Protein AF-A0A5K1K2W6-F1 (afdb_monomer_lite)

Radius of gyration: 17.75 Å; chains: 1; bounding box: 31×35×52 Å

Foldseek 3Di:
DDDDDDPDDPDDDDDPPDDPCCVPQVCVCVDPPHDDDDQPDFPDADPPPRDGHTSVNVNVVVVVVVVCCCVPVVDDPPDD

Sequence (80 aa):
MTIFRSQGPPFVPPRDDMTLPQFILDDVGAERTRPVRPTHIPCLIDSETGKTVYLEELRARSHALARSMKARYRIGVGNV

Secondary structure (DSSP, 8-state):
-PPP--SSSPPPPPPSSS-HHHHHHS-TT--TTSPPPPTTS-SEE-TTT--EE-HHHHHHHHHHHHHHHHHHH---TT--

Organism: NCBI:txid34458

Structure (mmCIF, N/CA/C/O backbone):
data_AF-A0A5K1K2W6-F1
#
_entry.id   AF-A0A5K1K2W6-F1
#
loop_
_atom_site.group_PDB
_atom_site.id
_atom_site.type_symbol
_atom_site.label_atom_id
_atom_site.label_alt_id
_atom_site.label_comp_id
_atom_site.label_asym_id
_atom_site.label_entity_id
_atom_site.label_seq_id
_atom_site.pdbx_PDB_ins_code
_atom_site.Cartn_x
_atom_site.Cartn_y
_atom_site.Cartn_z
_atom_site.occupancy
_atom_site.B_iso_or_equiv
_atom_site.auth_seq_id
_atom_site.auth_comp_id
_atom_site.auth_asym_id
_atom_site.auth_atom_id
_atom_site.pdbx_PDB_model_num
ATOM 1 N N . MET A 1 1 ? -5.712 -19.579 -36.346 1.00 64.88 1 MET A N 1
ATOM 2 C CA . MET A 1 1 ? -5.912 -18.737 -35.148 1.00 64.88 1 MET A CA 1
ATOM 3 C C . MET A 1 1 ? -4.649 -17.908 -34.972 1.00 64.88 1 MET A C 1
ATOM 5 O O . MET A 1 1 ? -3.595 -18.495 -34.761 1.00 64.88 1 MET A O 1
ATOM 9 N N . THR A 1 2 ? -4.706 -16.595 -35.182 1.00 86.19 2 THR A N 1
ATOM 10 C CA . THR A 1 2 ? -3.499 -15.750 -35.156 1.00 86.19 2 THR A CA 1
ATOM 11 C C . THR A 1 2 ? -3.295 -15.219 -33.742 1.00 86.19 2 THR A C 1
ATOM 13 O O . THR A 1 2 ? -4.170 -14.540 -33.212 1.00 86.19 2 THR A O 1
ATOM 16 N N . ILE A 1 3 ? -2.169 -15.563 -33.115 1.00 90.06 3 ILE A N 1
ATOM 17 C CA . ILE A 1 3 ? -1.810 -15.081 -31.776 1.00 90.06 3 ILE A CA 1
ATOM 18 C C . ILE A 1 3 ? -1.006 -13.793 -31.939 1.00 90.06 3 ILE A C 1
ATOM 20 O O . ILE A 1 3 ? 0.091 -13.811 -32.496 1.00 90.06 3 ILE A O 1
ATOM 24 N N . PHE A 1 4 ? -1.542 -12.684 -31.436 1.00 91.50 4 PHE A N 1
ATOM 25 C CA . PHE A 1 4 ? -0.827 -11.412 -31.379 1.00 91.50 4 PHE A CA 1
ATOM 26 C C . PHE A 1 4 ? 0.156 -11.401 -30.204 1.00 91.50 4 PHE A C 1
ATOM 28 O O . PHE A 1 4 ? -0.129 -11.943 -29.136 1.00 91.50 4 PHE A O 1
ATOM 35 N N . ARG A 1 5 ? 1.323 -10.782 -30.403 1.00 90.06 5 ARG A N 1
ATOM 36 C CA . ARG A 1 5 ? 2.360 -10.607 -29.375 1.00 90.06 5 ARG A CA 1
ATOM 37 C C . ARG A 1 5 ? 2.722 -9.131 -29.235 1.00 90.06 5 ARG A C 1
ATOM 39 O O . ARG A 1 5 ? 2.572 -8.364 -30.188 1.00 90.06 5 ARG A O 1
ATOM 46 N N . SER A 1 6 ? 3.199 -8.759 -28.047 1.00 90.50 6 SER A N 1
ATOM 47 C CA . SER A 1 6 ? 3.742 -7.423 -27.784 1.00 90.50 6 SER A CA 1
ATOM 48 C C . SER A 1 6 ? 4.891 -7.113 -28.747 1.00 90.50 6 SER A C 1
ATOM 50 O O . SER A 1 6 ? 5.713 -7.984 -29.023 1.00 90.50 6 SER A O 1
ATOM 52 N N . GLN A 1 7 ? 4.939 -5.873 -29.234 1.00 93.31 7 GLN A N 1
ATOM 53 C CA . GLN A 1 7 ? 6.050 -5.341 -30.035 1.00 93.31 7 GLN A CA 1
ATOM 54 C C . GLN A 1 7 ? 7.154 -4.719 -29.161 1.00 93.31 7 GLN A C 1
ATOM 56 O O . GLN A 1 7 ? 8.164 -4.251 -29.678 1.00 93.31 7 GLN A O 1
ATOM 61 N N . GLY A 1 8 ? 6.948 -4.661 -27.840 1.00 89.81 8 GLY A N 1
ATOM 62 C CA . GLY A 1 8 ? 7.950 -4.176 -26.897 1.00 89.81 8 GLY A CA 1
ATOM 63 C C . GLY A 1 8 ? 9.080 -5.186 -26.661 1.00 89.81 8 GLY A C 1
ATOM 64 O O . GLY A 1 8 ? 9.019 -6.318 -27.151 1.00 89.81 8 GLY A O 1
ATOM 65 N N . PRO A 1 9 ? 10.103 -4.799 -25.878 1.00 86.00 9 PRO A N 1
ATOM 66 C CA . PRO A 1 9 ? 11.141 -5.719 -25.429 1.00 86.00 9 PRO A CA 1
ATOM 67 C C . PRO A 1 9 ? 10.547 -6.980 -24.779 1.00 86.00 9 PRO A C 1
ATOM 69 O O . PRO A 1 9 ? 9.448 -6.910 -24.214 1.00 86.00 9 PRO A O 1
ATOM 72 N N . PRO A 1 10 ? 11.261 -8.122 -24.822 1.00 84.44 10 PRO A N 1
ATOM 73 C CA . PRO A 1 10 ? 10.824 -9.342 -24.159 1.00 84.44 10 PRO A CA 1
ATOM 74 C C . PRO A 1 10 ? 10.458 -9.070 -22.701 1.00 84.44 10 PRO A C 1
ATOM 76 O O . PRO A 1 10 ? 11.243 -8.499 -21.946 1.00 84.44 10 PRO A O 1
ATOM 79 N N . PHE A 1 11 ? 9.243 -9.465 -22.327 1.00 82.94 11 PHE A N 1
ATOM 80 C CA . PHE A 1 11 ? 8.756 -9.335 -20.964 1.00 82.94 11 PHE A CA 1
ATOM 81 C C . PHE A 1 11 ? 9.637 -10.159 -20.026 1.00 82.94 11 PHE A C 1
ATOM 83 O O . PHE A 1 11 ? 9.783 -11.368 -20.219 1.00 82.94 11 PHE A O 1
ATOM 90 N N . VAL A 1 12 ? 10.210 -9.507 -19.017 1.00 81.88 12 VAL A N 1
ATOM 91 C CA . VAL A 1 12 ? 10.855 -10.205 -17.908 1.00 81.88 12 VAL A CA 1
ATOM 92 C C . VAL A 1 12 ? 9.744 -10.619 -16.945 1.00 81.88 12 VAL A C 1
ATOM 94 O O . VAL A 1 12 ? 9.006 -9.750 -16.474 1.00 81.88 12 VAL A O 1
ATOM 97 N N . PRO A 1 13 ? 9.546 -11.926 -16.704 1.00 80.69 13 PRO A N 1
ATOM 98 C CA . PRO A 1 13 ? 8.490 -12.370 -15.815 1.00 80.69 13 PRO A CA 1
ATOM 99 C C . PRO A 1 13 ? 8.788 -11.916 -14.382 1.00 80.69 13 PRO A C 1
ATOM 101 O O . PRO A 1 13 ? 9.932 -12.028 -13.934 1.00 80.69 13 PRO A O 1
ATOM 104 N N . PRO A 1 14 ? 7.775 -11.435 -13.641 1.00 77.12 14 PRO A N 1
ATOM 105 C CA . PRO A 1 14 ? 7.938 -11.182 -12.224 1.00 77.12 14 PRO A CA 1
ATOM 106 C C . PRO A 1 14 ? 8.223 -12.499 -11.507 1.00 77.12 14 PRO A C 1
ATOM 108 O O . PRO A 1 14 ? 7.844 -13.582 -11.959 1.00 77.12 14 PRO A O 1
ATOM 111 N N . ARG A 1 15 ? 8.862 -12.385 -10.349 1.00 81.12 15 ARG A N 1
ATOM 112 C CA . ARG A 1 15 ? 9.041 -13.505 -9.431 1.00 81.12 15 ARG A CA 1
ATOM 113 C C . ARG A 1 15 ? 7.686 -14.037 -8.963 1.00 81.12 15 ARG A C 1
ATOM 115 O O . ARG A 1 15 ? 6.799 -13.260 -8.615 1.00 81.12 15 ARG A O 1
ATOM 122 N N . ASP A 1 16 ? 7.554 -15.355 -8.929 1.00 87.19 16 ASP A N 1
ATOM 123 C CA . ASP A 1 16 ? 6.356 -16.089 -8.509 1.00 87.19 16 ASP A CA 1
ATOM 124 C C . ASP A 1 16 ? 6.457 -16.636 -7.072 1.00 87.19 16 ASP A C 1
ATOM 126 O O . ASP A 1 16 ? 5.476 -17.129 -6.519 1.00 87.19 16 ASP A O 1
ATOM 130 N N . ASP A 1 17 ? 7.620 -16.490 -6.435 1.00 90.19 17 ASP A N 1
ATOM 131 C CA . ASP A 1 17 ? 7.936 -16.971 -5.088 1.00 90.19 17 ASP A CA 1
ATOM 132 C C . ASP A 1 17 ? 7.679 -15.936 -3.975 1.00 90.19 17 ASP A C 1
ATOM 134 O O . ASP A 1 17 ? 8.201 -16.058 -2.865 1.00 90.19 17 ASP A O 1
ATOM 138 N N . MET A 1 18 ? 6.869 -14.908 -4.248 1.00 87.94 18 MET A N 1
ATOM 139 C CA . MET A 1 18 ? 6.555 -13.839 -3.296 1.00 87.94 18 MET A CA 1
ATOM 140 C C . MET A 1 18 ? 5.071 -13.483 -3.260 1.00 87.94 18 MET A C 1
ATOM 142 O O . MET A 1 18 ? 4.329 -13.638 -4.227 1.00 87.94 18 MET A O 1
ATOM 146 N N . THR A 1 19 ? 4.632 -12.957 -2.119 1.00 88.12 19 THR A N 1
ATOM 147 C CA . THR A 1 19 ? 3.260 -12.466 -1.956 1.00 88.12 19 THR A CA 1
ATOM 148 C C . THR A 1 19 ? 3.081 -11.084 -2.593 1.00 88.12 19 THR A C 1
ATOM 150 O O . THR A 1 19 ? 4.026 -10.298 -2.673 1.00 88.12 19 THR A O 1
ATOM 153 N N . LEU A 1 20 ? 1.848 -10.734 -2.981 1.00 87.31 20 LEU A N 1
ATOM 154 C CA . LEU A 1 20 ? 1.542 -9.398 -3.517 1.00 87.31 20 LEU A CA 1
ATOM 155 C C . LEU A 1 20 ? 1.949 -8.250 -2.571 1.00 87.31 20 LEU A C 1
ATOM 157 O O . LEU A 1 20 ? 2.532 -7.283 -3.058 1.00 87.31 20 LEU A O 1
ATOM 161 N N . PRO A 1 21 ? 1.720 -8.320 -1.240 1.00 89.69 21 PRO A N 1
ATOM 162 C CA . PRO A 1 21 ? 2.211 -7.286 -0.333 1.00 89.69 21 PRO A CA 1
ATOM 163 C C . PRO A 1 21 ? 3.736 -7.128 -0.365 1.00 89.69 21 PRO A C 1
ATOM 165 O O . PRO A 1 21 ? 4.207 -5.997 -0.382 1.00 89.69 21 PRO A O 1
ATOM 168 N N . GLN A 1 22 ? 4.498 -8.226 -0.439 1.00 87.62 22 GLN A N 1
ATOM 169 C CA . GLN A 1 22 ? 5.962 -8.167 -0.550 1.00 87.62 22 GLN A CA 1
ATOM 170 C C . GLN A 1 22 ? 6.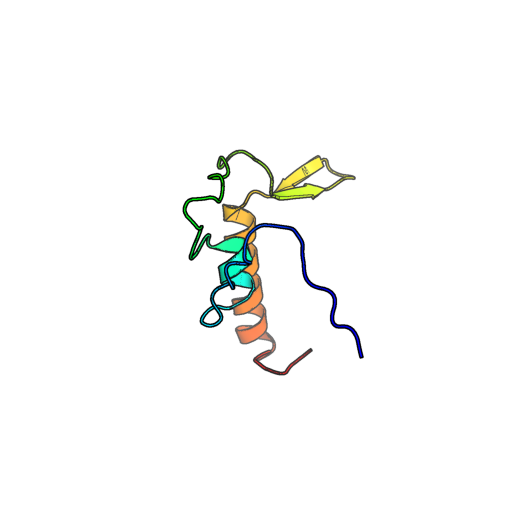402 -7.536 -1.876 1.00 87.62 22 GLN A C 1
ATOM 172 O O . GLN A 1 22 ? 7.269 -6.665 -1.884 1.00 87.62 22 GLN A O 1
ATOM 177 N N . PHE A 1 23 ? 5.763 -7.918 -2.986 1.00 85.38 23 PHE A N 1
ATOM 178 C CA . PHE A 1 23 ? 6.046 -7.350 -4.307 1.00 85.38 23 PHE A CA 1
ATOM 179 C C . PHE A 1 23 ? 5.777 -5.837 -4.363 1.00 85.38 23 PHE A C 1
ATOM 181 O O . PHE A 1 23 ? 6.560 -5.075 -4.925 1.00 85.38 23 PHE A O 1
ATOM 188 N N . ILE A 1 24 ? 4.669 -5.384 -3.768 1.00 87.12 24 ILE A N 1
ATOM 189 C CA . ILE A 1 24 ? 4.234 -3.983 -3.842 1.00 87.12 24 ILE A CA 1
ATOM 190 C C . ILE A 1 24 ? 4.980 -3.099 -2.832 1.00 87.12 24 ILE A C 1
ATOM 192 O O . ILE A 1 24 ? 5.333 -1.966 -3.165 1.00 87.12 24 ILE A O 1
ATOM 196 N N . LEU A 1 25 ? 5.183 -3.578 -1.599 1.00 89.31 25 LEU A N 1
ATOM 197 C CA . LEU A 1 25 ? 5.621 -2.742 -0.475 1.00 89.31 25 LEU A CA 1
ATOM 198 C C . LEU A 1 25 ? 7.101 -2.889 -0.135 1.00 89.31 25 LEU A C 1
ATOM 200 O O . LEU A 1 25 ? 7.683 -1.932 0.374 1.00 89.31 25 LEU A O 1
ATOM 204 N N . ASP A 1 26 ? 7.714 -4.047 -0.375 1.00 83.50 26 ASP A N 1
ATOM 205 C CA . ASP A 1 26 ? 9.021 -4.379 0.208 1.00 83.50 26 ASP A CA 1
ATOM 206 C C . ASP A 1 26 ? 10.193 -4.221 -0.771 1.00 83.50 26 ASP A C 1
ATOM 208 O O . ASP A 1 26 ? 11.332 -4.503 -0.409 1.00 83.50 26 ASP A O 1
ATOM 212 N N . ASP A 1 27 ? 9.924 -3.728 -1.988 1.00 72.88 27 ASP A N 1
ATOM 213 C CA . ASP A 1 27 ? 10.905 -3.545 -3.076 1.00 72.88 27 ASP A CA 1
AT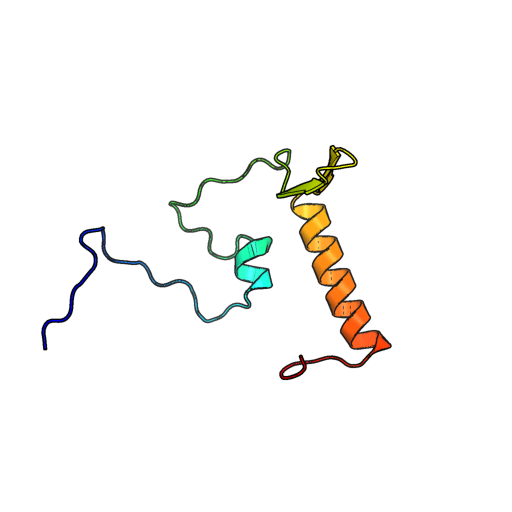OM 214 C C . ASP A 1 27 ? 11.754 -4.812 -3.330 1.00 72.88 27 ASP A C 1
ATOM 216 O O . ASP A 1 27 ? 12.882 -4.771 -3.828 1.00 72.88 27 ASP A O 1
ATOM 220 N N . VAL A 1 28 ? 11.199 -5.974 -2.960 1.00 64.69 28 VAL A N 1
ATOM 221 C CA . VAL A 1 28 ? 11.855 -7.274 -3.061 1.00 64.69 28 VAL A CA 1
ATOM 222 C C . VAL A 1 28 ? 11.942 -7.623 -4.535 1.00 64.69 28 VAL A C 1
ATOM 224 O O . VAL A 1 28 ? 10.940 -7.916 -5.180 1.00 64.69 28 VAL A O 1
ATOM 227 N N . GLY A 1 29 ? 13.157 -7.594 -5.075 1.00 60.47 29 GLY A N 1
ATOM 228 C CA . GLY A 1 29 ? 13.368 -7.832 -6.497 1.00 60.47 29 GLY A CA 1
ATOM 229 C C . GLY A 1 29 ? 13.130 -6.599 -7.359 1.00 60.47 29 GLY A C 1
ATOM 230 O O . GLY A 1 29 ? 12.780 -6.767 -8.523 1.00 60.47 29 GLY A O 1
ATOM 231 N N . ALA A 1 30 ? 13.345 -5.389 -6.823 1.00 61.34 30 ALA A N 1
ATOM 232 C CA . ALA A 1 30 ? 13.588 -4.208 -7.642 1.00 61.34 30 ALA A CA 1
ATOM 233 C C . ALA A 1 30 ? 14.658 -4.540 -8.690 1.00 61.34 30 ALA A C 1
ATOM 235 O O . ALA A 1 30 ? 15.857 -4.603 -8.406 1.00 61.34 30 ALA A O 1
ATOM 236 N N . GLU A 1 31 ? 14.200 -4.841 -9.903 1.00 62.72 31 GLU A N 1
ATOM 237 C CA . GLU A 1 31 ? 15.058 -5.028 -11.057 1.00 62.72 31 GLU A CA 1
ATOM 238 C C . GLU A 1 31 ? 15.949 -3.800 -11.204 1.00 62.72 31 GLU A C 1
ATOM 240 O O . GLU A 1 31 ? 15.564 -2.689 -10.839 1.00 62.72 31 GLU A O 1
ATOM 245 N N . ARG A 1 32 ? 17.139 -3.977 -11.787 1.00 61.69 32 ARG A N 1
ATOM 246 C CA . ARG A 1 32 ? 18.098 -2.879 -12.016 1.00 61.69 32 ARG A CA 1
ATOM 247 C C . ARG A 1 32 ? 17.489 -1.674 -12.754 1.00 61.69 32 ARG A C 1
ATOM 249 O O . ARG A 1 32 ? 18.085 -0.605 -12.768 1.00 61.69 32 ARG A O 1
ATOM 256 N N . THR A 1 33 ? 16.339 -1.862 -13.394 1.00 68.62 33 THR A N 1
ATOM 257 C CA . THR A 1 33 ? 15.576 -0.874 -14.157 1.00 68.62 33 THR A CA 1
ATOM 258 C C . THR A 1 33 ? 14.544 -0.103 -13.329 1.00 68.62 33 THR A C 1
ATOM 260 O O . THR A 1 33 ? 14.049 0.917 -13.808 1.00 68.62 33 THR A O 1
ATOM 263 N N . ARG A 1 34 ? 14.199 -0.546 -12.112 1.00 73.06 34 ARG A N 1
ATOM 264 C CA . ARG A 1 34 ? 13.218 0.131 -11.258 1.00 73.06 34 ARG A CA 1
ATOM 265 C C . ARG A 1 34 ? 13.866 1.349 -10.586 1.00 73.06 34 ARG A C 1
ATOM 267 O O . ARG A 1 34 ? 14.853 1.191 -9.869 1.00 73.06 34 ARG A O 1
ATOM 274 N N . PRO A 1 35 ? 13.324 2.565 -10.769 1.00 78.06 35 PRO A N 1
ATOM 275 C CA . PRO A 1 35 ? 13.828 3.738 -10.071 1.00 78.06 35 PRO A CA 1
ATOM 276 C C . PRO A 1 35 ? 13.639 3.602 -8.560 1.00 78.06 35 PRO A C 1
ATOM 278 O O . PRO A 1 35 ? 12.553 3.247 -8.093 1.00 78.06 35 PRO A O 1
ATOM 281 N N . VAL A 1 36 ? 14.674 3.950 -7.796 1.00 81.38 36 VAL A N 1
ATOM 282 C CA . VAL A 1 36 ? 14.575 4.039 -6.336 1.00 81.38 36 VAL A CA 1
ATOM 283 C C . VAL A 1 36 ? 13.667 5.215 -5.984 1.00 81.38 36 VAL A C 1
ATOM 285 O O . VAL A 1 36 ? 13.958 6.366 -6.316 1.00 81.38 36 VAL A O 1
ATOM 288 N N . ARG A 1 37 ? 12.550 4.930 -5.310 1.00 81.88 37 ARG A N 1
ATOM 289 C CA . ARG A 1 37 ? 11.619 5.961 -4.842 1.00 81.88 37 ARG A CA 1
ATOM 290 C C . ARG A 1 37 ? 12.248 6.729 -3.666 1.00 81.88 37 ARG A C 1
ATOM 292 O O . ARG A 1 37 ? 12.623 6.096 -2.679 1.00 81.88 37 ARG A O 1
ATOM 299 N N . PRO A 1 38 ? 12.291 8.073 -3.696 1.00 88.69 38 PRO A N 1
ATOM 300 C CA . PRO A 1 38 ? 12.694 8.850 -2.530 1.00 88.69 38 PRO A CA 1
ATOM 301 C C . PRO A 1 38 ? 11.700 8.686 -1.371 1.00 88.69 38 PRO A C 1
ATOM 303 O O . PRO A 1 38 ? 10.485 8.695 -1.570 1.00 88.69 38 PRO A O 1
ATOM 306 N N . THR A 1 39 ? 12.210 8.589 -0.144 1.00 88.00 39 THR A N 1
ATOM 307 C CA . THR A 1 39 ? 11.410 8.316 1.067 1.00 88.00 39 THR A CA 1
ATOM 308 C C . THR A 1 39 ? 10.367 9.389 1.387 1.00 88.00 39 THR A C 1
ATOM 310 O O . THR A 1 39 ? 9.343 9.085 1.990 1.00 88.00 39 THR A O 1
ATOM 313 N N . HIS A 1 40 ? 10.592 10.628 0.950 1.00 90.44 40 HIS A N 1
ATOM 314 C CA . HIS A 1 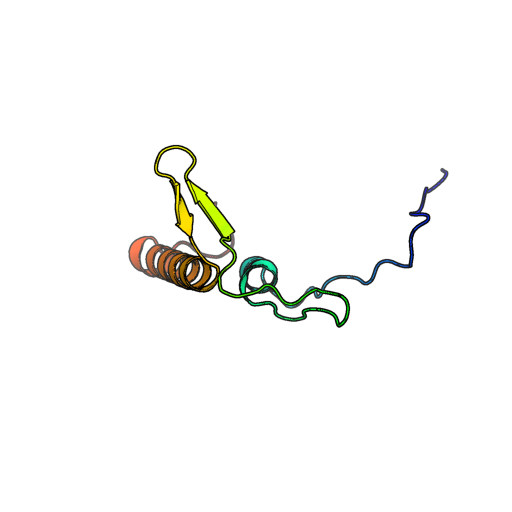40 ? 9.702 11.768 1.182 1.00 90.44 40 HIS A CA 1
ATOM 315 C C . HIS A 1 40 ? 8.527 11.855 0.193 1.00 90.44 40 HIS A C 1
ATOM 317 O O . HIS A 1 40 ? 7.726 12.782 0.281 1.00 90.44 40 HIS A O 1
ATOM 323 N N . ILE A 1 41 ? 8.417 10.930 -0.768 1.00 93.69 41 ILE A N 1
ATOM 324 C CA . ILE A 1 41 ? 7.322 10.934 -1.743 1.00 93.69 41 ILE A CA 1
ATOM 325 C C . ILE A 1 41 ? 6.134 10.137 -1.186 1.00 93.69 41 ILE A C 1
ATOM 327 O O . ILE A 1 41 ? 6.285 8.935 -0.926 1.00 93.69 41 ILE A O 1
ATOM 331 N N . PRO A 1 42 ? 4.945 10.752 -1.035 1.00 95.31 42 PRO A N 1
ATOM 332 C CA . PRO A 1 42 ? 3.782 10.066 -0.489 1.00 95.31 42 PRO A CA 1
ATOM 333 C C . PRO A 1 42 ? 3.323 8.908 -1.387 1.00 95.31 42 PRO A C 1
ATOM 335 O O . PRO A 1 42 ? 3.469 8.919 -2.613 1.00 95.31 42 PRO A O 1
ATOM 338 N N . CYS A 1 43 ? 2.767 7.876 -0.758 1.00 94.00 43 CYS A N 1
ATOM 339 C CA . CYS A 1 43 ? 2.116 6.754 -1.430 1.00 94.00 43 CYS A CA 1
ATOM 340 C C . CYS A 1 43 ? 0.620 7.009 -1.602 1.00 94.00 43 CYS A C 1
ATOM 342 O O . CYS A 1 43 ? 0.082 6.729 -2.668 1.00 94.00 43 CYS A O 1
ATOM 344 N N . LEU A 1 44 ? -0.028 7.540 -0.564 1.00 96.75 44 LEU A N 1
ATOM 345 C CA . LEU A 1 44 ? -1.446 7.891 -0.567 1.00 96.75 44 LEU A CA 1
ATOM 346 C C . LEU A 1 44 ? -1.605 9.325 -0.062 1.00 96.75 44 LEU A C 1
ATOM 348 O O . LEU A 1 44 ? -0.863 9.758 0.822 1.00 96.75 44 LEU A O 1
ATOM 352 N N . ILE A 1 45 ? -2.575 10.038 -0.626 1.00 97.88 45 ILE A N 1
ATOM 353 C CA . ILE A 1 45 ? -2.971 11.378 -0.197 1.00 97.88 45 ILE A CA 1
ATOM 354 C C . ILE A 1 45 ? -4.489 11.364 -0.073 1.00 97.88 45 ILE A C 1
ATOM 356 O O . ILE A 1 45 ? -5.186 11.039 -1.032 1.00 97.88 45 ILE A O 1
ATOM 360 N N . ASP A 1 46 ? -4.986 11.673 1.115 1.00 97.69 46 ASP A N 1
ATOM 361 C CA . ASP A 1 46 ? -6.407 11.890 1.353 1.00 97.69 46 ASP A CA 1
ATOM 362 C C . ASP A 1 46 ? -6.829 13.208 0.688 1.00 97.69 46 ASP A C 1
ATOM 364 O O . ASP A 1 46 ? -6.248 14.259 0.962 1.00 97.69 46 ASP A O 1
ATOM 368 N N . SER A 1 47 ? -7.814 13.150 -0.209 1.00 97.38 47 SER A N 1
ATOM 369 C CA . SER A 1 47 ? -8.268 14.310 -0.979 1.00 97.38 47 SER A CA 1
ATOM 370 C C . SER A 1 47 ? -9.013 15.351 -0.148 1.00 97.38 47 SER A C 1
ATOM 372 O O . SER A 1 47 ? -9.021 16.519 -0.522 1.00 97.38 47 SER A O 1
ATOM 374 N N . GLU A 1 48 ? -9.656 14.942 0.945 1.00 98.12 48 GLU A N 1
ATOM 375 C CA . GLU A 1 48 ? -10.447 15.838 1.791 1.00 98.12 48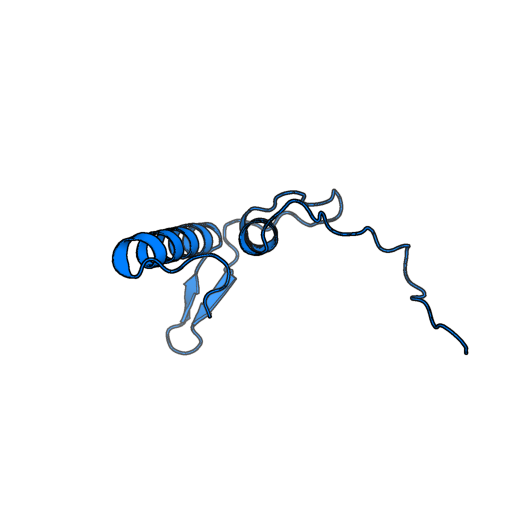 GLU A CA 1
ATOM 376 C C . GLU A 1 48 ? -9.569 16.509 2.845 1.00 98.12 48 GLU A C 1
ATOM 378 O O . GLU A 1 48 ? -9.662 17.714 3.067 1.00 98.12 48 GLU A O 1
ATOM 383 N N . THR A 1 49 ? -8.695 15.733 3.491 1.00 97.88 49 THR A N 1
ATOM 384 C CA . THR A 1 49 ? -7.873 16.228 4.608 1.00 97.88 49 THR A CA 1
ATOM 385 C C . THR A 1 49 ? -6.470 16.663 4.192 1.00 97.88 49 THR A C 1
ATOM 387 O O . THR A 1 49 ? -5.763 17.300 4.972 1.00 97.88 49 THR A O 1
ATOM 390 N N . GLY A 1 50 ? -6.026 16.288 2.990 1.00 97.00 50 GLY A N 1
ATOM 391 C CA . GLY A 1 50 ? -4.647 16.471 2.534 1.00 97.00 50 GLY A CA 1
ATOM 392 C C . GLY A 1 50 ? -3.638 15.572 3.255 1.00 97.00 50 GLY A C 1
ATOM 393 O O . GLY A 1 50 ? -2.429 15.719 3.064 1.00 97.00 50 GLY A O 1
ATOM 394 N N . LYS A 1 51 ? -4.099 14.643 4.101 1.00 97.31 51 LYS A N 1
ATOM 395 C CA . LYS A 1 51 ? -3.223 13.763 4.869 1.00 97.31 51 LYS A CA 1
ATOM 396 C C . LYS A 1 51 ? -2.425 12.858 3.939 1.00 97.31 51 LYS A C 1
ATOM 398 O O . LYS A 1 51 ? -2.990 12.104 3.149 1.00 97.31 51 LYS A O 1
ATOM 403 N N . THR A 1 52 ? -1.107 12.879 4.094 1.00 97.81 52 THR A N 1
ATOM 404 C CA . THR A 1 52 ? -0.195 12.008 3.358 1.00 97.81 52 THR A CA 1
ATOM 405 C C . THR A 1 52 ? 0.134 10.748 4.150 1.00 97.81 52 THR A C 1
ATOM 407 O O . THR A 1 52 ? 0.254 10.772 5.374 1.00 97.81 52 THR A O 1
ATOM 410 N N . VAL A 1 53 ? 0.281 9.634 3.436 1.00 96.88 53 VAL A N 1
ATOM 411 C CA . VAL A 1 53 ? 0.790 8.367 3.969 1.00 96.88 53 VAL A CA 1
ATOM 412 C C . VAL A 1 53 ? 2.007 7.970 3.151 1.00 96.88 53 VAL A C 1
ATOM 414 O O . VAL A 1 53 ? 1.936 7.864 1.923 1.00 96.88 53 VAL A O 1
ATOM 417 N N . TYR A 1 54 ? 3.121 7.739 3.836 1.00 95.62 54 TYR A N 1
ATOM 418 C CA . TYR A 1 54 ? 4.400 7.373 3.225 1.00 95.62 54 TYR A CA 1
ATOM 419 C C . TYR A 1 54 ? 4.608 5.855 3.225 1.00 95.62 54 TYR A C 1
ATOM 421 O O . TYR A 1 54 ? 3.893 5.116 3.904 1.00 95.62 54 TYR A O 1
ATOM 429 N N . LEU A 1 55 ? 5.596 5.377 2.463 1.00 93.19 55 LEU A N 1
ATOM 430 C CA . LEU A 1 55 ? 5.819 3.943 2.243 1.00 93.19 55 LEU A CA 1
ATOM 431 C C . LEU A 1 55 ? 6.038 3.158 3.545 1.00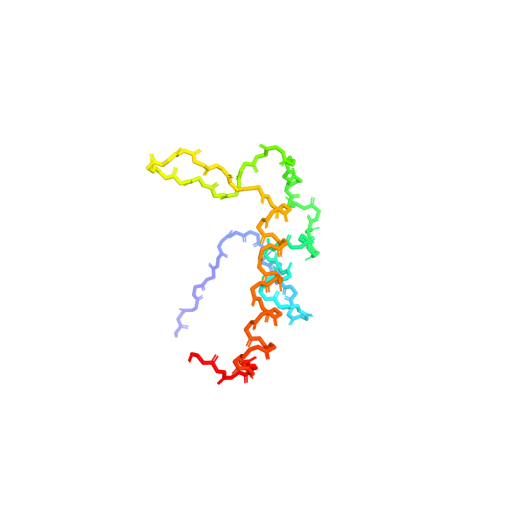 93.19 55 LEU A C 1
ATOM 433 O O . LEU A 1 55 ? 5.463 2.086 3.717 1.00 93.19 55 LEU A O 1
ATOM 437 N N . GLU A 1 56 ? 6.842 3.691 4.465 1.00 93.12 56 GLU A N 1
ATOM 438 C CA . GLU A 1 56 ? 7.133 3.032 5.743 1.00 93.12 56 GLU A CA 1
ATOM 439 C C . GLU A 1 56 ? 5.873 2.885 6.603 1.00 93.12 56 GLU A C 1
ATOM 441 O O . GLU A 1 56 ? 5.584 1.806 7.121 1.00 93.12 56 GLU A O 1
ATOM 446 N N . GLU A 1 57 ? 5.080 3.952 6.689 1.00 95.69 57 GLU A N 1
ATOM 447 C CA . GLU A 1 57 ? 3.812 3.944 7.407 1.00 95.69 57 GLU A CA 1
ATOM 448 C C . GLU A 1 57 ? 2.821 2.962 6.774 1.00 95.69 57 GLU A C 1
ATOM 450 O O . GLU A 1 57 ? 2.175 2.191 7.486 1.00 95.69 57 GLU A O 1
ATOM 455 N N . LEU A 1 58 ? 2.722 2.956 5.442 1.00 94.81 58 LEU A N 1
ATOM 456 C CA . LEU A 1 58 ? 1.866 2.033 4.707 1.00 94.81 58 LEU A CA 1
ATOM 457 C C . LEU A 1 58 ? 2.255 0.578 5.002 1.00 94.81 58 LEU A C 1
ATOM 459 O O . LEU A 1 58 ? 1.397 -0.215 5.387 1.00 94.81 58 LEU A O 1
ATOM 463 N N . ARG A 1 59 ? 3.552 0.247 4.925 1.00 94.50 59 ARG A N 1
ATOM 464 C CA . ARG A 1 59 ? 4.088 -1.084 5.252 1.00 94.50 59 ARG A CA 1
ATOM 465 C C . ARG A 1 59 ? 3.766 -1.480 6.694 1.00 94.50 59 ARG A C 1
ATOM 467 O O . ARG A 1 59 ? 3.217 -2.558 6.937 1.00 94.50 59 ARG A O 1
ATOM 474 N N . ALA A 1 60 ? 4.058 -0.601 7.652 1.00 95.88 60 ALA A N 1
ATOM 475 C CA . ALA A 1 60 ? 3.806 -0.853 9.068 1.00 95.88 60 ALA A CA 1
ATOM 476 C C . ALA A 1 60 ? 2.314 -1.104 9.347 1.00 95.88 60 ALA A C 1
ATOM 478 O O . ALA A 1 60 ? 1.960 -2.086 10.010 1.00 95.88 60 ALA A O 1
ATOM 479 N N . ARG A 1 61 ? 1.428 -0.267 8.790 1.00 96.69 61 ARG A N 1
ATOM 480 C CA . ARG A 1 61 ? -0.029 -0.395 8.939 1.00 96.69 61 ARG A CA 1
ATOM 481 C C . ARG A 1 61 ? -0.564 -1.671 8.292 1.00 96.69 61 ARG A C 1
ATOM 483 O O . ARG A 1 61 ? -1.368 -2.356 8.921 1.00 96.69 61 ARG A O 1
ATOM 490 N N . SER A 1 62 ? -0.097 -2.037 7.097 1.00 95.88 62 SER A N 1
ATOM 491 C CA . SER A 1 62 ? -0.496 -3.280 6.423 1.00 95.88 62 SER A CA 1
ATOM 492 C C . SER A 1 62 ? -0.128 -4.520 7.241 1.00 95.88 62 SER A C 1
ATOM 494 O O . SER A 1 62 ? -0.966 -5.402 7.440 1.00 95.88 62 SER A O 1
ATOM 496 N N . HIS A 1 63 ? 1.086 -4.580 7.797 1.00 95.19 63 HIS A N 1
ATOM 497 C CA . HIS A 1 63 ? 1.474 -5.691 8.668 1.00 95.19 63 HIS A CA 1
ATOM 498 C C . HIS A 1 63 ? 0.682 -5.726 9.977 1.00 95.19 63 HIS A C 1
ATOM 500 O O . HIS A 1 63 ? 0.283 -6.803 10.427 1.00 95.19 63 HIS A O 1
ATOM 506 N N . ALA A 1 64 ? 0.460 -4.569 10.605 1.00 97.12 64 ALA A N 1
ATOM 507 C CA . ALA A 1 64 ? -0.328 -4.477 11.830 1.00 97.12 64 ALA A CA 1
ATOM 508 C C . ALA A 1 64 ? -1.776 -4.939 11.602 1.00 97.12 64 ALA A C 1
ATOM 510 O O . ALA A 1 64 ? -2.319 -5.695 12.414 1.00 97.12 64 ALA A O 1
ATOM 511 N N . LEU A 1 65 ? -2.375 -4.547 10.474 1.00 95.88 65 LEU A N 1
ATOM 512 C CA . LEU A 1 65 ? -3.700 -4.992 10.058 1.00 95.88 65 LEU A CA 1
ATOM 513 C C . LEU A 1 65 ? -3.741 -6.512 9.876 1.00 95.88 65 LEU A C 1
ATOM 515 O O . LEU A 1 65 ? -4.572 -7.166 10.502 1.00 95.88 65 LEU A O 1
ATOM 519 N N . ALA A 1 66 ? -2.816 -7.088 9.101 1.00 94.88 66 ALA A N 1
ATOM 520 C CA . ALA A 1 66 ? -2.764 -8.533 8.866 1.00 94.88 66 ALA A CA 1
ATOM 521 C C . ALA A 1 66 ? -2.622 -9.331 10.175 1.00 94.88 66 ALA A C 1
ATOM 523 O O . ALA A 1 66 ? -3.360 -10.291 10.413 1.00 94.88 66 ALA A O 1
ATOM 524 N N . ARG A 1 67 ? -1.727 -8.895 11.075 1.00 96.44 67 ARG A N 1
ATOM 525 C CA . ARG A 1 67 ? -1.558 -9.507 12.405 1.00 96.44 67 ARG A CA 1
ATOM 526 C C . ARG A 1 67 ? -2.831 -9.411 13.241 1.00 96.44 67 ARG A C 1
ATOM 528 O O . ARG A 1 67 ? -3.220 -10.393 13.869 1.00 96.44 67 ARG A O 1
ATOM 535 N N . SER A 1 68 ? -3.497 -8.260 13.221 1.00 97.50 68 SER A N 1
ATOM 536 C CA . SER A 1 68 ? -4.744 -8.043 13.962 1.00 97.50 68 SER A CA 1
ATOM 537 C C . SER A 1 68 ? -5.878 -8.919 13.435 1.00 97.50 68 SER A C 1
ATOM 539 O O . SER A 1 68 ? -6.599 -9.519 14.229 1.00 97.50 68 SER A O 1
ATOM 541 N N . MET A 1 69 ? -6.002 -9.044 12.111 1.00 96.12 69 MET A N 1
ATOM 542 C CA . MET A 1 69 ? -7.000 -9.899 11.467 1.00 96.12 69 MET A CA 1
ATOM 543 C C . MET A 1 69 ? -6.803 -11.366 11.838 1.00 96.12 69 MET A C 1
ATOM 545 O O . MET A 1 69 ? -7.750 -12.039 12.254 1.00 96.12 69 MET A O 1
ATOM 549 N N . LYS A 1 70 ? -5.556 -11.844 11.792 1.00 96.38 70 LYS A N 1
ATOM 550 C CA . LYS A 1 70 ? -5.227 -13.205 12.212 1.00 96.38 70 LYS A CA 1
ATOM 551 C C . LYS A 1 70 ? -5.494 -13.432 13.701 1.00 96.38 70 LYS A C 1
ATOM 553 O O . LYS A 1 70 ? -6.085 -14.446 14.060 1.00 96.38 70 LYS A O 1
ATOM 558 N N . ALA A 1 71 ? -5.070 -12.511 14.564 1.00 97.81 71 ALA A N 1
ATOM 559 C CA . ALA A 1 71 ? -5.168 -12.676 16.013 1.00 97.81 71 ALA A CA 1
ATOM 560 C C . ALA A 1 71 ? -6.614 -12.610 16.524 1.00 97.81 71 ALA A C 1
ATOM 562 O O . ALA A 1 71 ? -7.001 -13.404 17.376 1.00 97.81 71 ALA A O 1
ATOM 563 N N . ARG A 1 72 ? -7.411 -11.668 16.006 1.00 97.69 72 ARG A N 1
ATOM 564 C CA . ARG A 1 72 ? -8.765 -11.392 16.512 1.00 97.69 72 ARG A CA 1
ATOM 565 C C . ARG A 1 72 ? -9.833 -12.224 15.818 1.00 97.69 72 ARG A C 1
ATOM 567 O O . ARG A 1 72 ? -10.745 -12.705 16.477 1.00 97.69 72 ARG A O 1
ATOM 574 N N . TYR A 1 73 ? -9.699 -12.413 14.509 1.00 96.19 73 TYR A N 1
ATOM 575 C CA . TYR A 1 73 ? -10.743 -13.021 13.680 1.00 96.19 73 TYR A CA 1
ATOM 576 C C . TYR A 1 73 ? -10.320 -14.354 13.059 1.00 96.19 73 TYR A C 1
ATOM 578 O O . TYR A 1 73 ? -11.112 -14.982 12.368 1.00 96.19 73 TYR A O 1
ATOM 586 N N . ARG A 1 74 ? -9.077 -14.804 13.294 1.00 96.19 74 ARG A 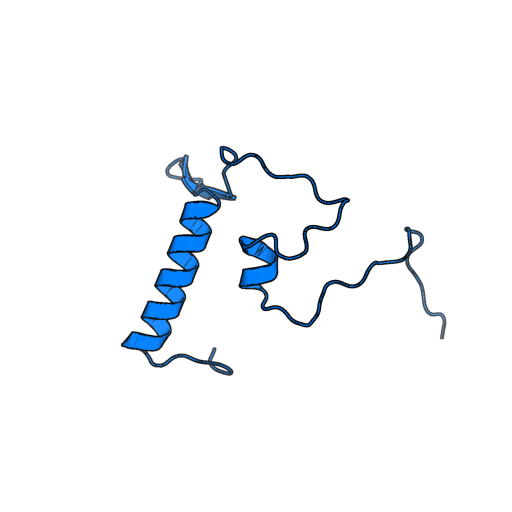N 1
ATOM 587 C CA . ARG A 1 74 ? -8.505 -16.045 12.734 1.00 96.19 74 ARG A CA 1
ATOM 588 C C . ARG A 1 74 ? -8.507 -16.118 11.203 1.00 96.19 74 ARG A C 1
ATOM 590 O O . ARG A 1 74 ? -8.224 -17.188 10.667 1.00 96.19 74 ARG A O 1
ATOM 597 N N . ILE A 1 75 ? -8.710 -14.988 10.521 1.00 96.00 75 ILE A N 1
ATOM 598 C CA . ILE A 1 75 ? -8.684 -14.881 9.057 1.00 96.00 75 ILE A CA 1
ATOM 599 C C . ILE A 1 75 ? -7.339 -15.394 8.533 1.00 96.00 75 ILE A C 1
ATOM 601 O O . ILE A 1 75 ? -6.275 -15.068 9.073 1.00 96.00 75 ILE A O 1
ATOM 605 N N . GLY A 1 76 ? -7.392 -16.239 7.507 1.00 90.88 76 GLY A N 1
ATOM 606 C CA . GLY A 1 76 ? -6.225 -16.861 6.896 1.00 90.88 76 GLY A CA 1
ATOM 607 C C . GLY A 1 76 ? -6.387 -17.079 5.395 1.00 90.88 76 GLY A C 1
ATOM 608 O O . GLY A 1 76 ? -7.246 -16.486 4.748 1.00 90.88 76 GLY A O 1
ATOM 609 N N . VAL A 1 77 ? -5.520 -17.928 4.845 1.00 89.88 77 VAL A N 1
ATOM 610 C CA . VAL A 1 77 ? -5.517 -18.277 3.419 1.00 89.88 77 VAL A CA 1
ATOM 611 C C . VAL A 1 77 ? -6.870 -18.874 3.020 1.00 89.88 77 VAL A C 1
ATOM 613 O O . VAL A 1 77 ? -7.379 -19.758 3.704 1.00 89.88 77 VAL A O 1
ATOM 616 N N . GLY A 1 78 ? -7.427 -18.399 1.904 1.00 90.88 78 GLY A N 1
ATOM 617 C CA . GLY A 1 78 ? -8.694 -18.893 1.354 1.00 90.88 78 GLY A CA 1
ATOM 618 C C . GLY A 1 78 ? -9.949 -18.282 1.980 1.00 90.88 78 GLY A C 1
ATOM 619 O O . GLY A 1 78 ? -11.042 -18.796 1.763 1.00 90.88 78 GLY A O 1
ATOM 620 N N . ASN A 1 79 ? -9.822 -17.214 2.770 1.00 85.19 79 ASN A N 1
ATOM 621 C CA . ASN A 1 79 ? -10.964 -16.482 3.319 1.00 85.19 79 ASN A CA 1
ATOM 622 C C . ASN A 1 79 ? -11.075 -15.112 2.635 1.00 85.19 79 ASN A C 1
ATOM 624 O O . ASN A 1 79 ? -10.053 -14.451 2.438 1.00 85.19 79 ASN A O 1
ATOM 628 N N . VAL A 1 80 ? -12.299 -14.726 2.263 1.00 76.56 80 VAL A N 1
ATOM 629 C CA . VAL A 1 80 ? -12.653 -13.451 1.611 1.00 76.56 80 VAL A CA 1
ATOM 630 C C . VAL A 1 80 ? -13.593 -12.682 2.521 1.00 76.56 80 VAL A C 1
ATOM 632 O O . VAL A 1 80 ? -14.490 -13.341 3.095 1.00 76.56 80 VAL A O 1
#

pLDDT: mean 88.35, std 9.91, range [60.47, 98.12]